Protein AF-A0AAU8D638-F1 (afdb_monomer)

InterPro domains:
  IPR029058 Alpha/Beta hydrolase fold [G3DSA:3.40.50.1820] (1-105)
  IPR029058 Alpha/Beta hydrolase fold [SSF53474] (2-96)

pLDDT: mean 73.73, std 26.64, range [21.14, 97.88]

Sequence (136 aa):
MPLDRLLTIISIYWFGNSLDASLRIYKENRLNPIALADFPPVEVPFSVAHFPKELPPPPRSWVERGLRVVRWTEMPRGGHFAALEQPELLAEDLRAPSSREAVANEVRADRAGRMWVCDATAIRDRTLVLGVMAMN

Mean predicted aligned error: 12.64 Å

Secondary structure (DSSP, 8-state):
--HHHHHHHHHHHHHTT-HHHHHHHHHHHHHS---GGGS--EEEEEEEEE-TBSS-PPPHHHHHHHEEEEEEEE-SS-BTTHHHH-HHHHHHHHHS---S----------TT-----------S------------

Structure (mmCIF, N/CA/C/O backbone):
data_AF-A0AAU8D638-F1
#
_entry.id   AF-A0AAU8D638-F1
#
loop_
_atom_site.group_PDB
_atom_site.id
_atom_site.type_symbol
_atom_site.label_atom_id
_atom_site.label_alt_id
_atom_site.label_comp_id
_atom_site.label_asym_id
_atom_site.label_entity_id
_atom_site.label_seq_id
_atom_site.pdbx_PDB_ins_code
_atom_site.Cartn_x
_atom_site.Cartn_y
_atom_site.Cartn_z
_atom_site.occupancy
_atom_site.B_iso_or_equiv
_atom_site.auth_seq_id
_atom_site.auth_comp_id
_atom_site.auth_asym_id
_atom_site.auth_atom_id
_atom_site.pdbx_PDB_model_num
ATOM 1 N N . MET A 1 1 ? -4.966 -3.706 -16.133 1.00 80.31 1 MET A N 1
ATOM 2 C CA . MET A 1 1 ? -4.093 -2.526 -16.318 1.00 80.31 1 MET A CA 1
ATOM 3 C C . MET A 1 1 ? -3.674 -2.453 -17.785 1.00 80.31 1 MET A C 1
ATOM 5 O O . MET A 1 1 ? -3.295 -3.498 -18.301 1.00 80.31 1 MET A O 1
ATOM 9 N N . PRO A 1 2 ? -3.764 -1.290 -18.460 1.00 92.56 2 PRO A N 1
ATOM 10 C CA . PRO A 1 2 ? -3.304 -1.131 -19.846 1.00 92.56 2 PRO A CA 1
ATOM 11 C C . PRO A 1 2 ? -1.785 -1.312 -19.984 1.00 92.56 2 PRO A C 1
ATOM 13 O O . PRO A 1 2 ? -1.044 -0.954 -19.065 1.00 92.56 2 PRO A O 1
ATOM 16 N N . LEU A 1 3 ? -1.327 -1.814 -21.135 1.00 96.31 3 LEU A N 1
ATOM 17 C CA . LEU A 1 3 ? 0.094 -2.069 -21.403 1.00 96.31 3 LEU A CA 1
ATOM 18 C C . LEU A 1 3 ? 0.949 -0.799 -21.286 1.00 96.31 3 LEU A C 1
ATOM 20 O O . LEU A 1 3 ? 1.988 -0.825 -20.635 1.00 96.31 3 LEU A O 1
ATOM 24 N N . ASP A 1 4 ? 0.478 0.327 -21.819 1.00 97.50 4 ASP A N 1
ATOM 25 C CA . ASP A 1 4 ? 1.219 1.596 -21.784 1.00 97.50 4 ASP A CA 1
ATOM 26 C C . ASP A 1 4 ? 1.532 2.053 -20.355 1.00 97.50 4 ASP A C 1
ATOM 28 O O . ASP A 1 4 ? 2.618 2.562 -20.072 1.00 97.50 4 ASP A O 1
ATOM 32 N N . ARG A 1 5 ? 0.611 1.813 -19.412 1.00 94.94 5 ARG A N 1
ATOM 33 C CA . ARG A 1 5 ? 0.821 2.137 -17.995 1.00 94.94 5 ARG A CA 1
ATOM 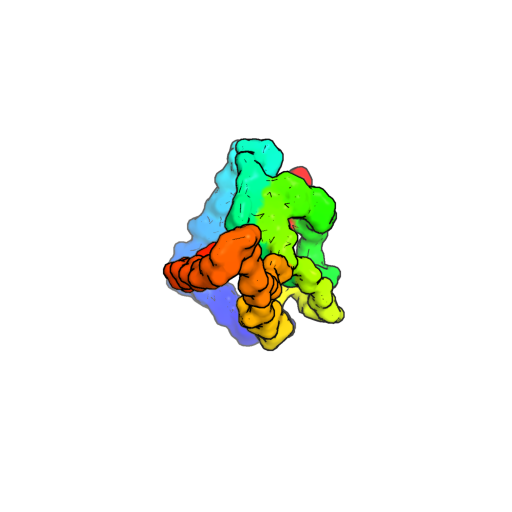34 C C . ARG A 1 5 ? 1.896 1.239 -17.375 1.00 94.94 5 ARG A C 1
ATOM 36 O O . ARG A 1 5 ? 2.727 1.731 -16.617 1.00 94.94 5 ARG A O 1
ATOM 43 N N . LEU A 1 6 ? 1.918 -0.048 -17.728 1.00 95.50 6 LEU A N 1
ATOM 44 C CA . LEU A 1 6 ? 2.971 -0.971 -17.297 1.00 95.50 6 LEU A CA 1
ATOM 45 C C . LEU A 1 6 ? 4.338 -0.545 -17.845 1.00 95.50 6 LEU A C 1
ATOM 47 O O . LEU A 1 6 ? 5.302 -0.449 -17.089 1.00 95.50 6 LEU A O 1
ATOM 51 N N . LEU A 1 7 ? 4.410 -0.241 -19.143 1.00 97.50 7 LEU A N 1
ATOM 52 C CA . LEU A 1 7 ? 5.642 0.208 -19.792 1.00 97.50 7 LEU A CA 1
ATOM 53 C C . LEU A 1 7 ? 6.135 1.537 -19.223 1.00 97.50 7 LEU A C 1
ATOM 55 O O . LEU A 1 7 ? 7.341 1.724 -19.089 1.00 97.50 7 LEU A O 1
ATOM 59 N N . THR A 1 8 ? 5.228 2.430 -18.825 1.00 96.88 8 THR A N 1
ATOM 60 C CA . THR A 1 8 ? 5.585 3.676 -18.136 1.00 96.88 8 THR A CA 1
ATOM 61 C C . THR A 1 8 ? 6.300 3.385 -16.817 1.00 96.88 8 THR A C 1
ATOM 63 O O . THR A 1 8 ? 7.375 3.927 -16.578 1.00 96.88 8 THR A O 1
ATOM 66 N N . ILE A 1 9 ? 5.755 2.489 -15.985 1.00 95.75 9 ILE A N 1
ATOM 67 C CA . ILE A 1 9 ? 6.386 2.103 -14.714 1.00 95.75 9 ILE A CA 1
ATOM 68 C C . ILE A 1 9 ? 7.763 1.482 -14.978 1.00 95.75 9 ILE A C 1
ATOM 70 O O . ILE A 1 9 ? 8.745 1.914 -14.384 1.00 95.75 9 ILE A O 1
ATOM 74 N N . ILE A 1 10 ? 7.863 0.540 -15.921 1.00 96.44 10 ILE A N 1
ATOM 75 C CA . ILE A 1 10 ? 9.143 -0.086 -16.297 1.00 96.44 10 ILE A CA 1
ATOM 76 C C . ILE A 1 10 ? 10.157 0.968 -16.766 1.00 96.44 10 ILE A C 1
ATOM 78 O O . ILE A 1 10 ? 11.316 0.934 -16.356 1.00 96.44 10 ILE A O 1
ATOM 82 N N . SER A 1 11 ? 9.719 1.934 -17.573 1.00 97.88 11 SER A N 1
ATOM 83 C CA . SER A 1 11 ? 10.573 3.006 -18.091 1.00 97.88 11 SER A CA 1
ATOM 84 C C . SER A 1 11 ? 11.110 3.905 -16.978 1.00 97.88 11 SER A C 1
ATOM 86 O O . SER A 1 11 ? 12.272 4.298 -17.036 1.00 97.88 11 SER A O 1
ATOM 88 N N . ILE A 1 12 ? 10.311 4.192 -15.942 1.00 97.00 12 ILE A N 1
ATOM 89 C CA . ILE A 1 12 ? 10.759 4.964 -14.770 1.00 97.00 12 ILE A CA 1
ATOM 90 C C . ILE A 1 12 ? 11.907 4.243 -14.053 1.00 97.00 12 ILE A C 1
ATOM 92 O O . ILE A 1 12 ? 12.919 4.870 -13.746 1.00 97.00 12 ILE A O 1
ATOM 96 N N . TYR A 1 13 ? 11.789 2.932 -13.826 1.00 96.94 13 TYR A N 1
ATOM 97 C CA . TYR A 1 13 ? 12.865 2.147 -13.209 1.00 96.94 13 TYR A CA 1
ATOM 98 C C . TYR A 1 13 ? 14.107 2.055 -14.100 1.00 96.94 13 TYR A C 1
ATOM 100 O O . TYR A 1 13 ? 15.229 2.160 -13.604 1.00 96.94 13 TYR A O 1
ATOM 108 N N . TRP A 1 14 ? 13.907 1.871 -15.408 1.00 96.69 14 TRP A N 1
ATOM 109 C CA . TRP A 1 14 ? 14.990 1.722 -16.375 1.00 96.69 14 TRP A CA 1
ATOM 110 C C . TRP A 1 14 ? 15.789 3.016 -16.553 1.00 96.69 14 TRP A C 1
ATOM 112 O O . TRP A 1 14 ? 16.987 3.044 -16.288 1.00 96.69 14 TRP A O 1
ATOM 122 N N . PHE A 1 15 ? 15.133 4.110 -16.951 1.00 97.88 15 PHE A N 1
ATOM 123 C CA . PHE A 1 15 ? 15.807 5.393 -17.170 1.00 97.88 15 PHE A CA 1
ATOM 124 C C . PHE A 1 15 ? 16.261 6.050 -15.866 1.00 97.88 15 PHE A C 1
ATOM 126 O O . PHE A 1 15 ? 17.239 6.792 -15.866 1.00 97.88 15 PHE A O 1
ATOM 133 N N . GLY A 1 16 ? 15.580 5.762 -14.754 1.00 96.62 16 GLY A N 1
ATOM 134 C CA . GLY A 1 16 ? 15.987 6.209 -13.425 1.00 96.62 16 GLY A CA 1
ATOM 135 C C . GLY A 1 16 ? 17.169 5.435 -12.838 1.00 96.62 16 GLY A C 1
ATOM 136 O O . GLY A 1 16 ? 17.658 5.835 -11.786 1.00 96.62 16 GLY A O 1
ATOM 137 N N . ASN A 1 17 ? 17.612 4.344 -13.482 1.00 96.19 17 ASN A N 1
ATOM 138 C CA . ASN A 1 17 ? 18.675 3.455 -13.004 1.00 96.19 17 ASN A CA 1
ATOM 139 C C . ASN A 1 17 ? 18.524 3.100 -11.511 1.00 96.19 17 ASN A C 1
ATOM 141 O O . ASN A 1 17 ? 19.462 3.228 -10.728 1.00 96.19 17 ASN A O 1
ATOM 145 N N . SER A 1 18 ? 17.302 2.740 -11.107 1.00 95.62 18 SER A N 1
ATOM 146 C CA . SER A 1 18 ? 16.920 2.571 -9.697 1.00 95.62 18 SER A CA 1
ATOM 147 C C . SER A 1 18 ? 16.491 1.147 -9.343 1.00 95.62 18 SER A C 1
ATOM 149 O O . SER A 1 18 ? 16.071 0.884 -8.213 1.00 95.62 18 SER A O 1
ATOM 151 N N . LEU A 1 19 ? 16.585 0.215 -10.297 1.00 93.38 19 LEU A N 1
ATOM 152 C CA . LEU A 1 19 ? 16.152 -1.168 -10.115 1.00 93.38 19 LEU A CA 1
ATOM 153 C C . LEU A 1 19 ? 16.927 -1.851 -8.978 1.00 93.38 19 LEU A C 1
ATOM 155 O O . LEU A 1 19 ? 16.322 -2.405 -8.064 1.00 93.38 19 LEU A O 1
ATOM 159 N N . ASP A 1 20 ? 18.252 -1.751 -8.986 1.00 92.94 20 ASP A N 1
ATOM 160 C CA . ASP A 1 20 ? 19.150 -2.303 -7.969 1.00 92.94 20 ASP A CA 1
ATOM 161 C C . ASP A 1 20 ? 18.910 -1.682 -6.584 1.00 92.94 20 ASP A C 1
ATOM 163 O O . ASP A 1 20 ? 18.747 -2.405 -5.595 1.00 92.94 20 ASP A O 1
ATOM 167 N N . ALA A 1 21 ? 18.804 -0.353 -6.516 1.00 94.44 21 ALA A N 1
ATOM 168 C CA . ALA A 1 21 ? 18.544 0.363 -5.273 1.00 94.44 21 ALA A CA 1
ATOM 169 C C . ALA A 1 21 ? 17.185 -0.026 -4.666 1.00 94.44 21 ALA A C 1
ATOM 171 O O . ALA A 1 21 ? 17.089 -0.248 -3.457 1.00 94.44 21 ALA A O 1
ATOM 172 N N . SER A 1 22 ? 16.148 -0.176 -5.497 1.00 93.56 22 SER A N 1
ATOM 173 C CA . SER A 1 22 ? 14.804 -0.557 -5.048 1.00 93.56 22 SER A CA 1
ATOM 174 C C . SER A 1 22 ? 14.737 -1.973 -4.470 1.00 93.56 22 SER A C 1
ATOM 176 O O . SER A 1 22 ? 13.968 -2.228 -3.545 1.00 93.56 22 SER A O 1
ATOM 178 N N . LEU A 1 23 ? 15.580 -2.891 -4.955 1.00 94.69 23 LEU A N 1
ATOM 179 C CA . LEU A 1 23 ? 15.629 -4.271 -4.471 1.00 94.69 23 LEU A CA 1
ATOM 180 C C . LEU A 1 23 ? 16.374 -4.413 -3.139 1.00 94.69 23 LEU A C 1
ATOM 182 O O . LEU A 1 23 ? 16.219 -5.424 -2.450 1.00 94.69 23 LEU A O 1
ATOM 186 N N . ARG A 1 24 ? 17.158 -3.406 -2.734 1.00 94.19 24 ARG A N 1
ATOM 187 C CA . ARG A 1 24 ? 17.946 -3.461 -1.498 1.00 94.19 24 ARG A CA 1
ATOM 188 C C . ARG A 1 24 ? 17.080 -3.686 -0.259 1.00 94.19 24 ARG A C 1
ATOM 190 O O . ARG A 1 24 ? 17.481 -4.462 0.602 1.00 94.19 24 ARG A O 1
ATOM 197 N N . ILE A 1 25 ? 15.887 -3.089 -0.194 1.00 91.75 25 ILE A N 1
ATOM 198 C CA . ILE A 1 25 ? 14.979 -3.251 0.954 1.00 91.75 25 ILE A CA 1
ATOM 199 C C . ILE A 1 25 ? 14.631 -4.722 1.221 1.00 91.75 25 ILE A C 1
ATOM 201 O O . ILE A 1 25 ? 14.582 -5.138 2.373 1.00 91.75 25 ILE A O 1
ATOM 205 N N . TYR A 1 26 ? 14.492 -5.545 0.177 1.00 89.88 26 TYR A N 1
ATOM 206 C CA . TYR A 1 26 ? 14.218 -6.975 0.328 1.00 89.88 26 TYR A CA 1
ATOM 207 C C . TYR A 1 26 ? 15.392 -7.717 0.967 1.00 89.88 26 TYR A C 1
ATOM 209 O O . TYR A 1 26 ? 15.189 -8.594 1.805 1.00 89.88 26 TYR A O 1
ATOM 217 N N . LYS A 1 27 ? 16.627 -7.362 0.591 1.00 91.81 27 LYS A N 1
ATOM 218 C CA . LYS A 1 27 ? 17.832 -7.928 1.204 1.00 91.81 27 LYS A CA 1
ATOM 219 C C . LYS A 1 27 ? 17.922 -7.535 2.676 1.00 91.81 27 LYS A C 1
ATOM 221 O O . LYS A 1 27 ? 18.141 -8.409 3.508 1.00 91.81 27 LYS A O 1
ATOM 226 N N . GLU A 1 28 ? 17.749 -6.252 2.989 1.00 91.62 28 GLU A N 1
ATOM 227 C CA . GLU A 1 28 ? 17.866 -5.762 4.368 1.00 91.62 28 GLU A CA 1
ATOM 228 C C . GLU A 1 28 ? 16.770 -6.353 5.265 1.00 91.62 28 GLU A C 1
ATOM 230 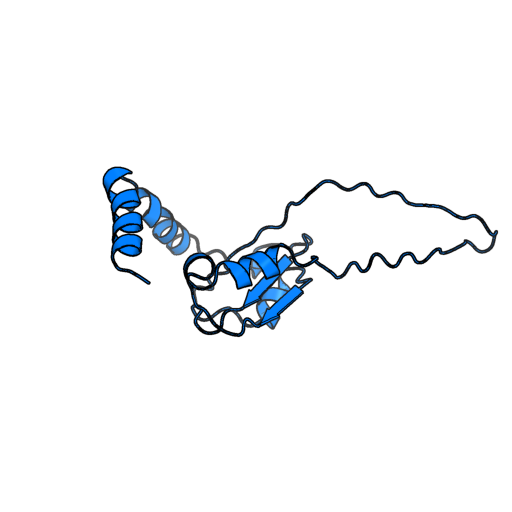O O . GLU A 1 28 ? 17.088 -6.855 6.340 1.00 91.62 28 GLU A O 1
ATOM 235 N N . ASN A 1 29 ? 15.518 -6.413 4.792 1.00 89.06 29 ASN A N 1
ATOM 236 C CA . ASN A 1 29 ? 14.411 -7.044 5.521 1.00 89.06 29 ASN A CA 1
ATOM 237 C C . ASN A 1 29 ? 14.638 -8.544 5.746 1.00 89.06 29 ASN A C 1
ATOM 239 O O . ASN A 1 29 ? 14.228 -9.082 6.768 1.00 89.06 29 ASN A O 1
ATOM 243 N N . ARG A 1 30 ? 15.297 -9.241 4.810 1.00 89.44 30 ARG A N 1
ATOM 244 C CA . ARG A 1 30 ? 15.622 -10.665 4.976 1.00 89.44 30 ARG A CA 1
ATOM 245 C C . ARG A 1 30 ? 16.735 -10.899 5.999 1.00 89.44 30 ARG A C 1
ATOM 247 O O . ARG A 1 30 ? 16.740 -11.938 6.650 1.00 89.44 30 ARG A O 1
ATOM 254 N N . LEU A 1 31 ? 17.692 -9.978 6.104 1.00 91.88 31 LEU A N 1
ATOM 255 C CA . LEU A 1 31 ? 18.787 -10.062 7.075 1.00 91.88 31 LEU A CA 1
ATOM 256 C C . LEU A 1 31 ? 18.357 -9.600 8.471 1.00 91.88 31 LEU A C 1
ATOM 258 O O . LEU A 1 31 ? 18.852 -10.131 9.460 1.00 91.88 31 LEU A O 1
ATOM 262 N N . ASN A 1 32 ? 17.435 -8.640 8.537 1.00 87.19 32 ASN A N 1
ATOM 263 C CA . ASN A 1 32 ? 16.918 -8.051 9.766 1.00 87.19 32 ASN A CA 1
ATOM 264 C C . ASN A 1 32 ? 15.380 -8.046 9.711 1.00 87.19 32 ASN A C 1
ATOM 266 O O . ASN A 1 32 ? 14.783 -7.008 9.412 1.00 87.19 32 ASN A O 1
ATOM 270 N N . PRO A 1 33 ? 14.725 -9.199 9.933 1.00 81.25 33 PRO A N 1
ATOM 271 C CA . PRO A 1 33 ? 13.272 -9.267 9.912 1.00 81.25 33 PRO A CA 1
ATOM 272 C C . PRO A 1 33 ? 12.697 -8.409 11.041 1.00 81.25 33 PRO A C 1
ATOM 274 O O . PRO A 1 33 ? 13.110 -8.513 12.192 1.00 81.25 33 PRO A O 1
ATOM 277 N N . ILE A 1 34 ? 11.745 -7.548 10.691 1.00 74.88 34 ILE A N 1
ATOM 278 C CA . ILE A 1 34 ? 11.067 -6.647 11.624 1.00 74.88 34 ILE A CA 1
ATOM 279 C C . ILE A 1 34 ? 9.767 -7.327 12.056 1.00 74.88 34 ILE A C 1
ATOM 281 O O . ILE A 1 34 ? 8.870 -7.501 11.228 1.00 74.88 34 ILE A O 1
ATOM 285 N N . ALA A 1 35 ? 9.635 -7.689 13.334 1.00 74.94 35 ALA A N 1
ATOM 286 C CA . ALA A 1 35 ? 8.363 -8.149 13.879 1.00 74.94 35 ALA A CA 1
ATOM 287 C C . ALA A 1 35 ? 7.646 -6.996 14.586 1.00 74.94 35 ALA A C 1
ATOM 289 O O . ALA A 1 35 ? 8.232 -6.279 15.390 1.00 74.94 35 ALA A O 1
ATOM 290 N N . LEU A 1 36 ? 6.341 -6.838 14.341 1.00 69.44 36 LEU A N 1
ATOM 291 C CA . LEU A 1 36 ? 5.538 -5.802 15.006 1.00 69.44 36 LEU A CA 1
ATOM 292 C C . LEU A 1 36 ? 5.558 -5.943 16.541 1.00 69.44 36 LEU A C 1
ATOM 294 O O . LEU A 1 36 ? 5.423 -4.953 17.247 1.00 69.44 36 LEU A O 1
ATOM 298 N N . ALA A 1 37 ? 5.757 -7.166 17.045 1.00 71.50 37 ALA A N 1
ATOM 299 C CA . ALA A 1 37 ? 5.874 -7.461 18.471 1.00 71.50 37 ALA A CA 1
ATOM 300 C C . ALA A 1 37 ? 7.146 -6.889 19.126 1.00 71.50 37 ALA A C 1
ATOM 302 O O . ALA A 1 37 ? 7.167 -6.733 20.344 1.00 71.50 37 ALA A O 1
ATOM 303 N N . ASP A 1 38 ? 8.175 -6.561 18.339 1.00 78.62 38 ASP A N 1
ATOM 304 C CA . ASP A 1 38 ? 9.434 -6.003 18.848 1.00 78.62 38 ASP A CA 1
ATOM 305 C C . ASP A 1 38 ? 9.321 -4.499 19.154 1.00 78.62 38 ASP A C 1
ATOM 307 O O . ASP A 1 38 ? 10.226 -3.908 19.746 1.00 78.62 38 ASP A O 1
ATOM 311 N N . PHE A 1 39 ? 8.208 -3.868 18.763 1.00 76.62 39 PHE A N 1
ATOM 312 C CA . PHE A 1 39 ? 7.961 -2.442 18.941 1.00 76.62 39 PHE A CA 1
ATOM 313 C C . PHE A 1 39 ? 6.851 -2.197 19.966 1.00 76.62 39 PHE A C 1
ATOM 315 O O . PHE A 1 39 ? 5.892 -2.969 20.048 1.00 76.62 39 PHE A O 1
ATOM 322 N N . PRO A 1 40 ? 6.938 -1.103 20.746 1.00 80.94 40 PRO A N 1
ATOM 323 C CA . PRO A 1 40 ? 5.826 -0.686 21.586 1.00 80.94 40 PRO A CA 1
ATOM 324 C C . PRO A 1 40 ? 4.598 -0.343 20.722 1.00 80.94 40 PRO A C 1
ATOM 326 O O . PRO A 1 40 ? 4.762 0.083 19.573 1.00 80.94 40 PRO A O 1
ATOM 329 N N . PRO A 1 41 ? 3.373 -0.479 21.266 1.00 80.62 41 PRO A N 1
ATOM 330 C CA . PRO A 1 41 ? 2.156 -0.110 20.553 1.00 80.62 41 PRO A CA 1
ATOM 331 C C . PRO A 1 41 ? 2.203 1.321 20.009 1.00 80.62 41 PRO A C 1
ATOM 333 O O . PRO A 1 41 ? 2.658 2.251 20.680 1.00 80.62 41 PRO A O 1
ATOM 336 N N . VAL A 1 42 ? 1.714 1.502 18.782 1.00 84.19 42 VAL A N 1
ATOM 337 C CA . VAL A 1 42 ? 1.667 2.811 18.123 1.00 84.19 42 VAL A CA 1
ATOM 338 C C . VAL A 1 42 ? 0.344 3.507 18.442 1.00 84.19 42 VAL A C 1
ATOM 340 O O . VAL A 1 42 ? -0.721 3.083 17.995 1.00 84.19 42 VAL A O 1
ATOM 343 N N . GLU A 1 43 ? 0.431 4.626 19.163 1.00 85.19 43 GLU A N 1
ATOM 344 C CA . GLU A 1 43 ? -0.720 5.451 19.576 1.00 85.19 43 GLU A CA 1
ATOM 345 C C . GLU A 1 43 ? -1.213 6.428 18.491 1.00 85.19 43 GLU A C 1
ATOM 347 O O . GLU A 1 43 ? -2.240 7.100 18.639 1.00 85.19 43 GLU A O 1
ATOM 352 N N . VAL A 1 44 ? -0.499 6.537 17.370 1.00 88.31 44 VAL A N 1
ATOM 353 C CA . VAL A 1 44 ? -0.935 7.348 16.224 1.00 88.31 44 VAL A CA 1
ATOM 354 C C . VAL A 1 44 ? -2.191 6.707 15.617 1.00 88.31 44 VAL A C 1
ATOM 356 O O . VAL A 1 44 ? -2.199 5.491 15.419 1.00 88.31 44 VAL A O 1
ATOM 359 N N . PRO A 1 45 ? -3.262 7.477 15.330 1.00 88.62 45 PRO A N 1
ATOM 360 C CA . PRO A 1 45 ? -4.476 6.898 14.770 1.00 88.62 45 PRO A CA 1
ATOM 361 C C . PRO A 1 45 ? -4.181 6.269 13.408 1.00 88.62 45 PRO A C 1
ATOM 363 O O . PRO A 1 45 ? -3.654 6.927 12.510 1.00 88.62 45 PRO A O 1
ATOM 366 N N . PHE A 1 46 ? -4.539 4.996 13.261 1.00 88.56 46 PHE A N 1
ATOM 367 C CA . PHE A 1 46 ? -4.250 4.200 12.076 1.00 88.56 46 PHE A CA 1
ATOM 368 C C . PHE A 1 46 ? -5.542 3.771 11.378 1.00 88.56 46 PHE A C 1
ATOM 370 O O . PHE A 1 46 ? -6.504 3.366 12.030 1.00 88.56 46 PHE A O 1
ATOM 377 N N . SER A 1 47 ? -5.585 3.869 10.051 1.00 91.81 47 SER A N 1
ATOM 378 C CA . SER A 1 47 ? -6.742 3.457 9.248 1.00 91.81 47 SER A CA 1
ATOM 379 C C . SER A 1 47 ? -6.317 2.448 8.192 1.00 91.81 47 SER A C 1
ATOM 381 O O . SER A 1 47 ? -5.240 2.580 7.615 1.00 91.81 47 SER A O 1
ATOM 383 N N . VAL A 1 48 ? -7.166 1.454 7.937 1.00 91.94 48 VAL A N 1
ATOM 384 C CA . VAL A 1 48 ? -6.903 0.378 6.974 1.00 91.94 48 VAL A CA 1
ATOM 385 C C . VAL A 1 48 ? -7.980 0.361 5.898 1.00 91.94 48 VAL A C 1
ATOM 387 O O . VAL A 1 48 ? -9.164 0.243 6.209 1.00 91.94 48 VAL A O 1
ATOM 390 N N . ALA A 1 49 ? -7.550 0.417 4.638 1.00 93.62 49 ALA A N 1
ATOM 391 C CA . ALA A 1 49 ? -8.361 0.090 3.472 1.00 93.62 49 ALA A CA 1
ATOM 392 C C . ALA A 1 49 ? -8.019 -1.338 3.023 1.00 93.62 49 ALA A C 1
ATOM 394 O O . ALA A 1 49 ? -6.946 -1.580 2.473 1.00 93.62 49 ALA A O 1
ATOM 395 N N . HIS A 1 50 ? -8.908 -2.289 3.291 1.00 93.38 50 HIS A N 1
ATOM 396 C CA . HIS A 1 50 ? -8.689 -3.704 3.017 1.00 93.38 50 HIS A CA 1
ATOM 397 C C . HIS A 1 50 ? -9.272 -4.084 1.649 1.00 93.38 50 HIS A C 1
ATOM 399 O O . HIS A 1 50 ? -10.488 -4.070 1.457 1.00 93.38 50 HIS A O 1
ATOM 405 N N . PHE A 1 51 ? -8.404 -4.400 0.683 1.00 93.62 51 PHE A N 1
ATOM 406 C CA . PHE A 1 51 ? -8.792 -4.779 -0.678 1.00 93.62 51 PHE A CA 1
ATOM 407 C C . PHE A 1 51 ? -8.856 -6.306 -0.845 1.00 93.62 51 PHE A C 1
ATOM 409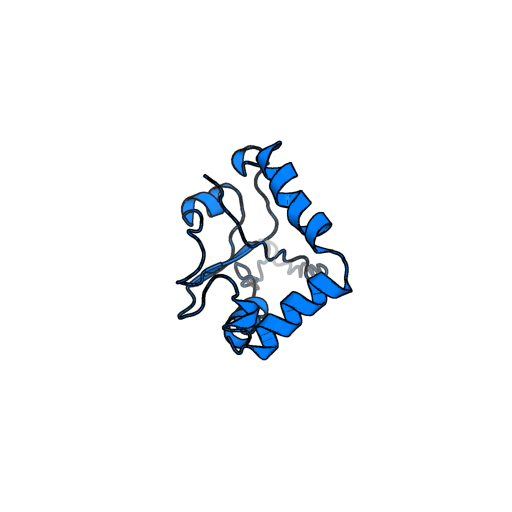 O O . PHE A 1 51 ? -7.951 -7.009 -0.402 1.00 93.62 51 PHE A O 1
ATOM 416 N N . PRO A 1 52 ? -9.873 -6.851 -1.538 1.00 91.94 52 PRO A N 1
ATOM 417 C CA . PRO A 1 52 ? -10.138 -8.292 -1.550 1.00 91.94 52 PRO A CA 1
ATOM 418 C C . PRO A 1 52 ? -9.094 -9.128 -2.306 1.00 91.94 52 PRO A C 1
ATOM 420 O O . PRO A 1 52 ? -9.024 -10.335 -2.096 1.00 91.94 52 PRO A O 1
ATOM 423 N N . LYS A 1 53 ? -8.309 -8.523 -3.210 1.00 92.19 53 LYS A N 1
ATOM 424 C CA . LYS A 1 53 ? -7.234 -9.196 -3.968 1.00 92.19 53 LYS A CA 1
ATOM 425 C C . LYS A 1 53 ? -5.836 -8.719 -3.557 1.00 92.19 53 LYS A C 1
ATOM 427 O O . LYS A 1 53 ? -4.915 -8.721 -4.374 1.00 92.19 53 LYS A O 1
ATOM 432 N N . GLU A 1 54 ? -5.705 -8.221 -2.333 1.00 88.00 54 GLU A N 1
ATOM 433 C CA . GLU A 1 54 ? -4.413 -7.926 -1.716 1.00 88.00 54 GLU A CA 1
ATOM 434 C C . GLU A 1 54 ? -3.652 -9.236 -1.436 1.00 88.00 54 GLU A C 1
ATOM 436 O O . GLU A 1 54 ? -4.251 -10.309 -1.309 1.00 88.00 54 GLU A O 1
ATOM 441 N N . LEU A 1 55 ? -2.322 -9.165 -1.365 1.00 82.94 55 LEU A N 1
ATOM 442 C CA . LEU A 1 55 ? -1.509 -10.239 -0.801 1.00 82.94 55 LEU A CA 1
ATOM 443 C C . LEU A 1 55 ? -2.000 -10.544 0.621 1.00 82.94 55 LEU A C 1
ATOM 445 O O . LEU A 1 55 ? -2.429 -9.614 1.295 1.00 82.94 55 LEU A O 1
ATOM 449 N N . PRO A 1 56 ? -1.941 -11.803 1.095 1.00 74.25 56 PRO A N 1
ATOM 450 C CA . PRO A 1 56 ? -2.574 -12.214 2.348 1.00 74.25 56 PRO A CA 1
ATOM 451 C C . PRO A 1 56 ? -2.215 -11.264 3.500 1.00 74.25 56 PRO A C 1
ATOM 453 O O . PRO A 1 56 ? -1.079 -11.301 3.984 1.00 74.25 56 PRO A O 1
ATOM 456 N N . PRO A 1 57 ? -3.141 -10.386 3.929 1.00 71.12 57 PRO A N 1
ATOM 457 C CA . PRO A 1 57 ? -2.823 -9.442 4.976 1.00 71.12 57 PRO A CA 1
ATOM 458 C C . PRO A 1 57 ? -2.808 -10.182 6.314 1.00 71.12 57 PRO A C 1
ATOM 460 O O . PRO A 1 57 ? -3.491 -11.204 6.476 1.00 71.12 57 PRO A O 1
ATOM 463 N N . PRO A 1 58 ? -2.056 -9.681 7.307 1.00 75.75 58 PRO A N 1
ATOM 464 C CA . PRO A 1 58 ? -2.184 -10.204 8.655 1.00 75.75 58 PRO A CA 1
ATOM 465 C C . PRO A 1 58 ? -3.644 -10.044 9.113 1.00 75.75 58 PRO A C 1
ATOM 467 O O . PRO A 1 58 ? -4.274 -9.025 8.805 1.00 75.75 58 PRO A O 1
ATOM 470 N N . PRO A 1 59 ? -4.204 -11.016 9.857 1.00 84.25 59 PRO A N 1
ATOM 471 C CA . PRO A 1 59 ? -5.559 -10.907 10.377 1.00 84.25 59 PRO A CA 1
ATOM 472 C C . PRO A 1 59 ? -5.759 -9.590 11.129 1.00 84.25 59 PRO A C 1
ATOM 474 O O . PRO A 1 59 ? -4.868 -9.148 11.856 1.00 84.25 59 PRO A O 1
ATOM 477 N N . ARG A 1 60 ? -6.949 -8.989 11.023 1.00 87.12 60 ARG A N 1
ATOM 478 C CA . ARG A 1 60 ? -7.289 -7.728 11.706 1.00 87.12 60 ARG A CA 1
ATOM 479 C C . ARG A 1 60 ? -6.921 -7.730 13.195 1.00 87.12 60 ARG A C 1
ATOM 481 O O . ARG A 1 60 ? -6.361 -6.758 13.692 1.00 87.12 60 ARG A O 1
ATOM 488 N N . SER A 1 61 ? -7.151 -8.851 13.880 1.00 86.44 61 SER A N 1
ATOM 489 C CA . SER A 1 61 ? -6.806 -9.022 15.295 1.00 86.44 61 SER A CA 1
ATOM 490 C C . SER A 1 61 ? -5.308 -8.891 15.582 1.00 86.44 61 SER A C 1
ATOM 492 O O . SER A 1 61 ? -4.928 -8.501 16.678 1.00 86.44 61 SER A O 1
ATOM 494 N N . TRP A 1 62 ? -4.432 -9.206 14.626 1.00 84.62 62 TRP A N 1
ATOM 495 C CA . TRP A 1 62 ? -2.990 -9.028 14.785 1.00 84.62 62 TRP A CA 1
ATOM 496 C C . TRP A 1 62 ? -2.593 -7.564 14.642 1.00 84.62 62 TRP A C 1
ATOM 498 O O . TRP A 1 62 ? -1.769 -7.090 15.419 1.00 84.62 62 TRP A O 1
ATOM 508 N N . VAL A 1 63 ? -3.214 -6.857 13.699 1.00 86.44 63 VAL A N 1
ATOM 509 C CA . VAL A 1 63 ? -2.995 -5.425 13.464 1.00 86.44 63 VAL A CA 1
ATOM 510 C C . VAL A 1 63 ? -3.432 -4.612 14.684 1.00 86.44 63 VAL A C 1
ATOM 512 O O . VAL A 1 63 ? -2.670 -3.790 15.186 1.00 86.44 63 VAL A O 1
ATOM 515 N N . GLU A 1 64 ? -4.615 -4.907 15.226 1.00 87.50 64 GLU A N 1
ATOM 516 C CA . GLU A 1 64 ? -5.185 -4.217 16.392 1.00 87.50 64 GLU A CA 1
ATOM 517 C C . GLU A 1 64 ? -4.405 -4.454 17.702 1.00 87.50 64 GLU A C 1
ATOM 519 O O . GLU A 1 64 ? -4.603 -3.716 18.662 1.00 87.50 64 GLU A O 1
ATOM 524 N N . ARG A 1 65 ? -3.489 -5.437 17.760 1.00 85.38 65 ARG A N 1
ATOM 525 C CA . ARG A 1 65 ? -2.599 -5.633 18.924 1.00 85.38 65 ARG A CA 1
ATOM 526 C C . ARG A 1 65 ? -1.447 -4.634 18.983 1.00 85.38 65 ARG A C 1
ATOM 528 O O . ARG A 1 65 ? -0.991 -4.321 20.076 1.00 85.38 65 ARG A O 1
ATOM 535 N N . GLY A 1 66 ? -0.943 -4.198 17.828 1.00 83.31 66 GLY A N 1
ATOM 536 C CA . GLY A 1 66 ? 0.232 -3.323 17.743 1.00 83.31 66 GLY A CA 1
ATOM 537 C C . GLY A 1 66 ? -0.087 -1.891 17.320 1.00 83.31 66 GLY A C 1
ATOM 538 O O . GLY A 1 66 ? 0.723 -0.996 17.550 1.00 83.31 66 GLY A O 1
ATOM 539 N N . LEU A 1 67 ? -1.250 -1.658 16.706 1.00 87.00 67 LEU A N 1
ATOM 540 C CA . LEU A 1 67 ? -1.628 -0.368 16.133 1.00 87.00 67 LEU A CA 1
ATOM 541 C C . LEU A 1 67 ? -2.989 0.089 16.659 1.00 87.00 67 LEU A C 1
ATOM 543 O O . LEU A 1 67 ? -3.938 -0.695 16.730 1.00 87.00 67 LEU A O 1
ATOM 547 N N . ARG A 1 68 ? -3.121 1.391 16.935 1.00 89.12 68 ARG A N 1
ATOM 548 C CA . ARG A 1 68 ? -4.410 2.011 17.259 1.00 89.12 68 ARG A CA 1
ATOM 549 C C . ARG A 1 68 ? -5.277 2.182 16.007 1.00 89.12 68 ARG A C 1
ATOM 551 O O . ARG A 1 68 ? -5.374 3.271 15.438 1.00 89.1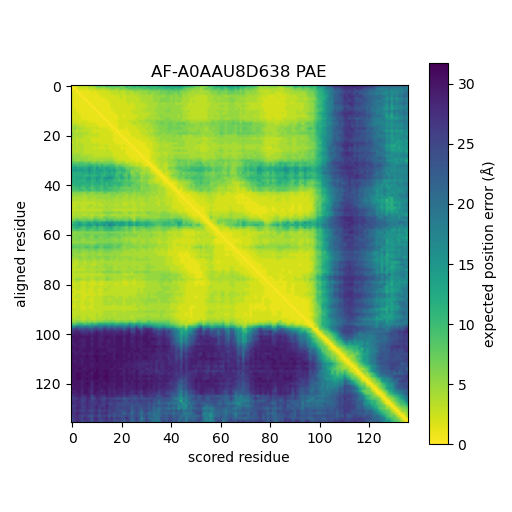2 68 ARG A O 1
ATOM 558 N N . VAL A 1 69 ? -5.928 1.100 15.582 1.00 90.00 69 VAL A N 1
ATOM 559 C CA . VAL A 1 69 ? -6.845 1.105 14.432 1.00 90.00 69 VAL A CA 1
ATOM 560 C C . VAL A 1 69 ? -8.121 1.883 14.776 1.00 90.00 69 VAL A C 1
ATOM 562 O O . VAL A 1 69 ? -8.916 1.459 15.613 1.00 90.00 69 VAL A O 1
ATOM 565 N N . VAL A 1 70 ? -8.335 3.026 14.121 1.00 91.44 70 VAL A N 1
ATOM 566 C CA . VAL A 1 70 ? -9.545 3.854 14.278 1.00 91.44 70 VAL A CA 1
ATOM 567 C C . VAL A 1 70 ? -10.582 3.595 13.193 1.00 91.44 70 VAL A C 1
ATOM 569 O O . VAL A 1 70 ? -11.769 3.803 13.423 1.00 91.44 70 VAL A O 1
ATOM 572 N N . ARG A 1 71 ? -10.154 3.105 12.025 1.00 91.19 71 ARG A N 1
ATOM 573 C CA . ARG A 1 71 ? -11.038 2.807 10.897 1.00 91.19 71 ARG A CA 1
ATOM 574 C C . ARG A 1 71 ? -10.540 1.586 10.132 1.00 91.19 71 ARG A C 1
ATOM 576 O O . ARG A 1 71 ? -9.350 1.461 9.855 1.00 91.19 71 ARG A O 1
ATOM 583 N N . TRP A 1 72 ? -11.466 0.702 9.783 1.00 92.69 72 TRP A N 1
ATOM 584 C CA . TRP A 1 72 ? -11.212 -0.465 8.944 1.00 92.69 72 TRP A CA 1
ATOM 585 C C . TRP A 1 72 ? -12.297 -0.530 7.876 1.00 92.69 72 TRP A C 1
ATOM 587 O O . TRP A 1 72 ? -13.460 -0.784 8.195 1.00 92.69 72 TRP A O 1
ATOM 597 N N . THR A 1 73 ? -11.923 -0.273 6.629 1.00 93.38 73 THR A N 1
ATOM 598 C CA . THR A 1 73 ? -12.840 -0.267 5.491 1.00 93.38 73 THR A CA 1
ATOM 599 C C . THR A 1 73 ? -12.609 -1.509 4.646 1.00 93.38 73 THR A C 1
ATOM 601 O O . THR A 1 73 ? -11.533 -1.688 4.083 1.00 93.38 73 THR A O 1
ATOM 604 N N . GLU A 1 74 ? -13.634 -2.345 4.525 1.00 93.38 74 GLU A N 1
ATOM 605 C CA . GLU A 1 74 ? -13.656 -3.454 3.570 1.00 93.38 74 GLU A CA 1
ATOM 606 C C . GLU A 1 74 ? -14.021 -2.915 2.182 1.00 93.38 74 GLU A C 1
ATOM 608 O O . GLU A 1 74 ? -15.127 -2.412 1.971 1.00 93.38 74 GLU A O 1
ATOM 613 N N . MET A 1 75 ? -13.092 -2.992 1.232 1.00 94.50 75 MET A N 1
ATOM 614 C CA . MET A 1 75 ? -13.297 -2.473 -0.118 1.00 94.50 75 MET A CA 1
ATOM 615 C C . MET A 1 75 ? -14.049 -3.486 -0.987 1.00 94.50 75 MET A C 1
ATOM 617 O O . MET A 1 75 ? -13.744 -4.678 -0.966 1.00 94.50 75 MET A O 1
ATOM 621 N N . PRO A 1 76 ? -14.988 -3.040 -1.838 1.00 96.25 76 PRO A N 1
ATOM 622 C CA . PRO A 1 76 ? -15.799 -3.954 -2.644 1.00 96.25 76 PRO A CA 1
ATOM 623 C C . PRO A 1 76 ? -15.018 -4.637 -3.780 1.00 96.25 76 PRO A C 1
ATOM 625 O O . PRO A 1 76 ? -15.471 -5.640 -4.327 1.00 96.25 76 PRO A O 1
ATOM 628 N N . ARG A 1 77 ? -13.878 -4.072 -4.203 1.00 94.50 77 ARG A N 1
ATOM 629 C CA . ARG A 1 77 ? -13.054 -4.549 -5.328 1.00 94.50 77 ARG A CA 1
ATOM 630 C C . ARG A 1 77 ? -11.668 -3.906 -5.306 1.00 94.50 77 ARG A C 1
ATOM 632 O O . ARG A 1 77 ? -11.497 -2.863 -4.689 1.00 94.50 77 ARG A O 1
ATOM 639 N N . GLY A 1 78 ? -10.734 -4.482 -6.062 1.00 93.75 78 GLY A N 1
ATOM 640 C CA . GLY A 1 78 ? -9.335 -4.048 -6.179 1.00 93.75 78 GLY A CA 1
ATOM 641 C C . GLY A 1 78 ? -8.371 -5.053 -5.549 1.00 93.75 78 GLY A C 1
ATOM 642 O O . GLY A 1 78 ? -8.810 -6.015 -4.911 1.00 93.75 78 GLY A O 1
ATOM 643 N N . GLY A 1 79 ? -7.075 -4.852 -5.765 1.00 92.31 79 GLY A N 1
ATOM 644 C CA . GLY A 1 79 ? -6.012 -5.693 -5.217 1.00 92.31 79 GLY A CA 1
ATOM 645 C C . GLY A 1 79 ? -4.794 -4.903 -4.757 1.00 92.31 79 GLY A C 1
ATOM 646 O O . GLY A 1 79 ? -4.924 -3.752 -4.345 1.00 92.31 79 GLY A O 1
ATOM 647 N N . HIS A 1 80 ? -3.621 -5.533 -4.863 1.00 91.94 80 HIS A N 1
ATOM 648 C CA . HIS A 1 80 ? -2.345 -5.014 -4.358 1.00 91.94 80 HIS A CA 1
ATOM 649 C C . HIS A 1 80 ? -2.020 -3.582 -4.812 1.00 91.94 80 HIS A C 1
ATOM 651 O O . HIS A 1 80 ? -1.508 -2.760 -4.055 1.00 91.94 80 HIS A O 1
ATOM 657 N N . PHE A 1 81 ? -2.361 -3.239 -6.055 1.00 93.44 81 PHE A N 1
ATOM 658 C CA . PHE A 1 81 ? -2.122 -1.905 -6.600 1.00 93.44 81 PHE A CA 1
ATOM 659 C C . PHE A 1 81 ? -3.357 -1.011 -6.458 1.00 93.44 81 PHE A C 1
ATOM 661 O O . PHE A 1 81 ? -3.825 -0.435 -7.441 1.00 93.44 81 PHE A O 1
ATOM 668 N N . ALA A 1 82 ? -3.881 -0.875 -5.236 1.00 92.75 82 ALA A N 1
ATOM 669 C CA . ALA A 1 82 ? -5.111 -0.140 -4.924 1.00 92.75 82 ALA A CA 1
ATOM 670 C C . ALA A 1 82 ? -5.200 1.238 -5.605 1.00 92.75 82 ALA A C 1
ATOM 672 O O . ALA A 1 82 ? -6.194 1.544 -6.262 1.00 92.75 82 ALA A O 1
ATOM 673 N N . ALA A 1 83 ? -4.129 2.037 -5.535 1.00 93.44 83 ALA A N 1
ATOM 674 C CA . ALA A 1 83 ? -4.073 3.367 -6.147 1.00 93.44 83 ALA A CA 1
ATOM 675 C C . ALA A 1 83 ? -4.119 3.347 -7.687 1.00 93.44 83 ALA A C 1
ATOM 677 O O . ALA A 1 83 ? -4.570 4.307 -8.304 1.00 93.44 83 ALA A O 1
ATOM 678 N N . LEU A 1 84 ? -3.646 2.271 -8.326 1.00 93.06 84 LEU A N 1
ATOM 679 C CA . LEU A 1 84 ? -3.671 2.128 -9.785 1.00 93.06 84 LEU A CA 1
ATOM 680 C C . LEU A 1 84 ? -4.965 1.485 -10.289 1.00 93.06 84 LEU A C 1
ATOM 682 O O . LEU A 1 84 ? -5.377 1.772 -11.414 1.00 93.06 84 LEU A O 1
ATOM 686 N N . GLU A 1 85 ? -5.564 0.597 -9.495 1.00 92.75 85 GLU A N 1
ATOM 687 C CA . GLU A 1 85 ? -6.751 -0.177 -9.861 1.00 92.75 85 GLU A CA 1
ATOM 688 C C . GLU A 1 85 ? -8.063 0.514 -9.489 1.00 92.75 85 GLU A C 1
ATOM 690 O O . GLU A 1 85 ? -9.017 0.435 -10.259 1.00 92.75 85 GLU A O 1
ATOM 695 N N . GLN A 1 86 ? -8.129 1.143 -8.314 1.00 96.38 86 GLN A N 1
ATOM 696 C CA . GLN A 1 86 ? -9.327 1.778 -7.757 1.00 96.38 86 GLN A CA 1
ATOM 697 C C . GLN A 1 86 ? -8.983 3.141 -7.120 1.00 96.38 86 GLN A C 1
ATOM 699 O O . GLN A 1 86 ? -9.157 3.317 -5.909 1.00 96.38 86 GLN A O 1
ATOM 704 N N . PRO A 1 87 ? -8.473 4.110 -7.906 1.00 95.25 87 PRO A N 1
ATOM 705 C CA . PRO A 1 87 ? -8.013 5.392 -7.377 1.00 95.25 87 PRO A CA 1
ATOM 706 C C . PRO A 1 87 ? -9.117 6.164 -6.649 1.00 95.25 87 PRO A C 1
ATOM 708 O O . PRO A 1 87 ? -8.841 6.773 -5.620 1.00 95.25 87 PRO A O 1
ATOM 711 N N . GLU A 1 88 ? -10.360 6.114 -7.132 1.00 96.81 88 GLU A N 1
ATOM 712 C CA . GLU A 1 88 ? -11.488 6.808 -6.507 1.00 96.81 88 GLU A CA 1
ATOM 713 C C . GLU A 1 88 ? -11.843 6.191 -5.153 1.00 96.81 88 GLU A C 1
ATOM 715 O O . GLU A 1 88 ? -11.936 6.923 -4.173 1.00 96.81 88 GLU A O 1
ATOM 720 N N . LEU A 1 89 ? -11.945 4.856 -5.070 1.00 95.19 89 LEU A N 1
ATOM 721 C CA . LEU A 1 89 ? -12.246 4.164 -3.809 1.00 95.19 89 LEU A CA 1
ATOM 722 C C . LEU A 1 89 ? -11.168 4.432 -2.756 1.00 95.19 89 LEU A C 1
ATOM 724 O O . LEU A 1 89 ? -11.482 4.717 -1.603 1.00 95.19 89 LEU A O 1
ATOM 728 N N . LEU A 1 90 ? -9.892 4.377 -3.152 1.00 95.00 90 LEU A N 1
ATOM 729 C CA . LEU A 1 90 ? -8.794 4.691 -2.244 1.00 95.00 90 LEU A CA 1
ATOM 730 C C . LEU A 1 90 ? -8.823 6.169 -1.827 1.00 95.00 90 LEU A C 1
ATOM 732 O O . LEU A 1 90 ? -8.647 6.475 -0.654 1.00 95.00 90 LEU A O 1
ATOM 736 N N . ALA A 1 91 ? -9.053 7.095 -2.760 1.00 96.19 91 ALA A N 1
ATOM 737 C CA . ALA A 1 91 ? -9.087 8.524 -2.457 1.00 96.19 91 ALA A CA 1
ATOM 738 C C . ALA A 1 91 ? -10.267 8.910 -1.554 1.00 96.19 91 ALA A C 1
ATOM 740 O O . ALA A 1 91 ? -10.116 9.773 -0.691 1.00 96.19 91 ALA A O 1
ATOM 741 N N . GLU A 1 92 ? -11.435 8.299 -1.746 1.00 95.56 92 GLU A N 1
ATOM 742 C CA . GLU A 1 92 ? -12.592 8.462 -0.863 1.00 95.56 92 GLU A CA 1
ATOM 743 C C . GLU A 1 92 ? -12.267 7.994 0.554 1.00 95.56 92 GLU A C 1
ATOM 745 O O . GLU A 1 92 ? -12.515 8.730 1.507 1.00 95.56 92 GLU A O 1
ATOM 750 N N . ASP A 1 93 ? -11.627 6.833 0.692 1.00 93.44 93 ASP A N 1
ATOM 751 C CA . ASP A 1 93 ? -11.205 6.310 1.988 1.00 93.44 93 ASP A CA 1
ATOM 752 C C . ASP A 1 93 ? -10.180 7.217 2.679 1.00 93.44 93 ASP A C 1
ATOM 754 O O . ASP A 1 93 ? -10.313 7.518 3.862 1.00 93.44 93 ASP A O 1
ATOM 758 N N . LEU A 1 94 ? -9.192 7.723 1.939 1.00 92.12 94 LEU A N 1
ATOM 759 C CA . LEU A 1 94 ? -8.185 8.645 2.473 1.00 92.12 94 LEU A CA 1
ATOM 760 C C . LEU A 1 94 ? -8.785 9.970 2.958 1.00 92.12 94 LEU A C 1
ATOM 762 O O . LEU A 1 94 ? -8.282 10.548 3.917 1.00 92.12 94 LEU A O 1
ATOM 766 N N . ARG A 1 95 ? -9.843 10.459 2.300 1.00 93.56 95 ARG A N 1
ATOM 767 C CA . ARG A 1 95 ? -10.568 11.668 2.723 1.00 93.56 95 ARG A CA 1
ATOM 768 C C . ARG A 1 95 ? -11.585 11.394 3.825 1.00 93.56 95 ARG A C 1
ATOM 770 O O . ARG A 1 95 ? -12.051 12.344 4.454 1.00 93.56 95 ARG A O 1
ATOM 777 N N . ALA A 1 96 ? -11.965 10.135 4.034 1.00 88.88 96 ALA A N 1
ATOM 778 C CA . ALA A 1 96 ? -12.901 9.779 5.080 1.00 88.88 96 ALA A CA 1
ATOM 779 C C . ALA A 1 96 ? -12.292 10.133 6.446 1.00 88.88 96 ALA A C 1
ATOM 781 O O . ALA A 1 96 ? -11.113 9.854 6.689 1.00 88.88 96 ALA A O 1
ATOM 782 N N . PRO A 1 97 ? -13.079 10.728 7.354 1.00 77.88 97 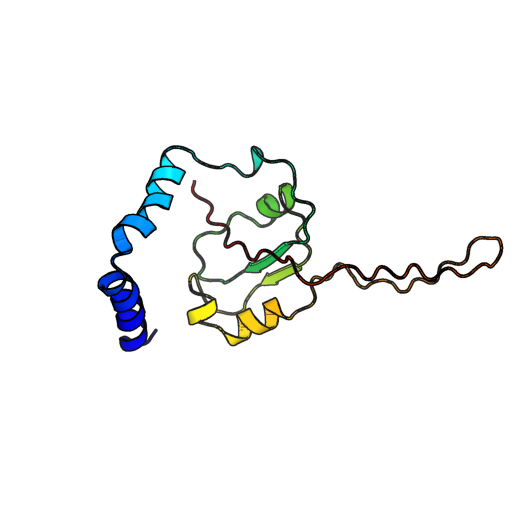PRO A N 1
ATOM 783 C CA . PRO A 1 97 ? -12.583 11.107 8.665 1.00 77.88 97 PRO A CA 1
ATOM 784 C C . PRO A 1 97 ? -12.012 9.887 9.397 1.00 77.88 97 PRO A C 1
ATOM 786 O O . PRO A 1 97 ? -12.556 8.780 9.345 1.00 77.88 97 PRO A O 1
ATOM 789 N N . SER A 1 98 ? -10.910 10.097 10.108 1.00 65.25 98 SER A N 1
ATOM 790 C CA . SER A 1 98 ? -10.230 9.111 10.951 1.00 65.25 98 SER A CA 1
ATOM 791 C C . SER A 1 98 ? -10.994 8.895 12.264 1.00 65.25 98 SER A C 1
ATOM 793 O O . SER A 1 98 ? -10.462 9.038 13.362 1.00 65.25 98 SER A O 1
ATOM 795 N N . SER A 1 99 ? -12.294 8.617 12.197 1.00 54.19 99 SER A N 1
ATOM 796 C CA . SER A 1 99 ? -13.117 8.711 13.394 1.00 54.19 99 SER A CA 1
ATOM 797 C C . SER A 1 99 ? -12.957 7.500 14.315 1.00 54.19 99 SER A C 1
ATOM 799 O O . SER A 1 99 ? -13.535 6.441 14.081 1.00 54.19 99 SER A O 1
ATOM 801 N N . ARG A 1 100 ? -12.339 7.747 15.472 1.00 41.59 100 ARG A N 1
ATOM 802 C CA . ARG A 1 100 ? -13.108 7.715 16.731 1.00 41.59 100 ARG A CA 1
ATOM 803 C C . ARG A 1 100 ? -13.230 9.098 17.387 1.00 41.59 100 ARG A C 1
ATOM 805 O O . ARG A 1 100 ? -13.446 9.201 18.584 1.00 41.59 100 ARG A O 1
ATOM 812 N N . GLU A 1 101 ? -13.154 10.136 16.561 1.00 40.91 101 GLU A N 1
ATOM 813 C CA . GLU A 1 101 ? -13.699 11.467 16.805 1.00 40.91 101 GLU A CA 1
ATOM 814 C C . GLU A 1 101 ? -14.675 11.759 15.631 1.00 40.91 101 GLU A C 1
ATOM 816 O O . GLU A 1 101 ? -14.233 11.777 14.494 1.00 40.91 101 GLU A O 1
ATOM 821 N N . ALA A 1 102 ? -15.996 11.953 15.694 1.00 38.00 102 ALA A N 1
ATOM 822 C CA . ALA A 1 102 ? -16.884 12.233 16.807 1.00 38.00 102 ALA A CA 1
ATOM 823 C C . ALA A 1 102 ? -16.114 12.836 17.966 1.00 38.00 102 ALA A C 1
ATOM 825 O O . ALA A 1 102 ? -16.022 12.241 19.037 1.00 38.00 102 ALA A O 1
ATOM 826 N N . VAL A 1 103 ? -15.509 14.004 17.729 1.00 40.12 103 VAL A N 1
ATOM 827 C CA . VAL A 1 103 ? -15.405 14.976 18.808 1.00 40.12 103 VAL A CA 1
ATOM 828 C C . VAL A 1 103 ? -16.840 15.084 19.300 1.00 40.12 103 VAL A C 1
ATOM 830 O O . VAL A 1 103 ? -17.688 15.713 18.666 1.00 40.12 103 VAL A O 1
ATOM 833 N N . ALA A 1 104 ? -17.169 14.323 20.341 1.00 33.41 104 ALA A N 1
ATOM 834 C CA . ALA A 1 104 ? -18.340 14.602 21.115 1.00 33.41 104 ALA A CA 1
ATOM 835 C C . ALA A 1 104 ? -18.075 16.025 21.588 1.00 33.41 104 ALA A C 1
ATOM 837 O O . ALA A 1 104 ? -17.239 16.251 22.461 1.00 33.41 104 ALA A O 1
ATOM 838 N N . ASN A 1 105 ? -18.749 16.987 20.964 1.00 31.25 105 ASN A N 1
ATOM 839 C CA . ASN A 1 105 ? -19.040 18.265 21.585 1.00 31.25 105 ASN A CA 1
ATOM 840 C C . ASN A 1 105 ? -19.933 17.966 22.797 1.00 31.25 105 ASN A C 1
ATOM 842 O O . ASN A 1 105 ? -21.108 18.315 22.832 1.00 31.25 105 ASN A O 1
ATOM 846 N N . GLU A 1 106 ? -19.408 17.234 23.776 1.00 29.77 106 GLU A N 1
ATOM 847 C CA . GLU A 1 106 ? -20.014 17.112 25.079 1.00 29.77 106 GLU A CA 1
ATOM 848 C C . GLU A 1 106 ? -19.526 18.331 25.847 1.00 29.77 106 GLU A C 1
ATOM 850 O O . GLU A 1 106 ? -18.440 18.358 26.427 1.00 29.77 106 GLU A O 1
ATOM 855 N N . VAL A 1 107 ? -20.342 19.383 25.803 1.00 33.84 107 VAL A N 1
ATOM 856 C CA . VAL A 1 107 ? -20.256 20.468 26.773 1.00 33.84 107 VAL A CA 1
ATOM 857 C C . VAL A 1 107 ? -20.499 19.835 28.141 1.00 33.84 107 VAL A C 1
ATOM 859 O O . VAL A 1 107 ? -21.638 19.589 28.531 1.00 33.84 107 VAL A O 1
ATOM 862 N N . ARG A 1 108 ? -19.428 19.529 28.875 1.00 35.72 108 ARG A N 1
ATOM 863 C CA . ARG A 1 108 ? -19.528 19.164 30.288 1.00 35.72 108 ARG A CA 1
ATOM 864 C C . ARG A 1 108 ? -19.265 20.399 31.131 1.00 35.72 108 ARG A C 1
ATOM 866 O O . ARG A 1 108 ? -18.145 20.894 31.196 1.00 35.72 108 ARG A O 1
ATOM 873 N N . ALA A 1 109 ? -20.319 20.880 31.780 1.00 32.53 109 ALA A N 1
ATOM 874 C CA . ALA A 1 109 ? -20.197 21.828 32.876 1.00 32.53 109 ALA A CA 1
ATOM 875 C C . ALA A 1 109 ? -19.683 21.097 34.126 1.00 32.53 109 ALA A C 1
ATOM 877 O O . ALA A 1 109 ? -20.114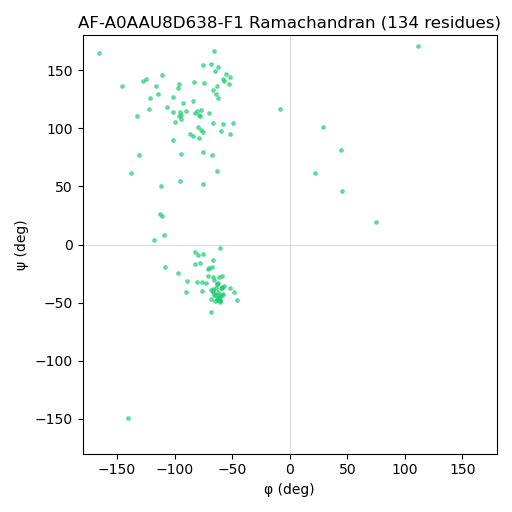 19.978 34.424 1.00 32.53 109 ALA A O 1
ATOM 878 N N . ASP A 1 110 ? -18.773 21.726 34.872 1.00 37.31 110 ASP A N 1
ATOM 879 C CA . ASP A 1 110 ? -18.451 21.265 36.223 1.00 37.31 110 ASP A CA 1
ATOM 880 C C . ASP A 1 110 ? -19.670 21.447 37.157 1.00 37.31 110 ASP A C 1
ATOM 882 O O . ASP A 1 110 ? -20.632 22.150 36.836 1.00 37.31 110 ASP A O 1
ATOM 886 N N . ARG A 1 111 ? -19.649 20.834 38.351 1.00 44.56 111 ARG A N 1
ATOM 887 C CA . ARG A 1 111 ? -20.720 21.000 39.363 1.00 44.56 111 ARG A CA 1
ATOM 888 C C . ARG A 1 111 ? -20.903 22.454 39.846 1.00 44.56 111 ARG A C 1
ATOM 890 O O . ARG A 1 111 ? -21.795 22.703 40.648 1.00 44.56 111 ARG A O 1
ATOM 897 N N . ALA A 1 112 ? -20.074 23.392 39.384 1.00 42.53 112 ALA A N 1
ATOM 898 C CA . ALA A 1 112 ? -20.139 24.817 39.682 1.00 42.53 112 ALA A CA 1
ATOM 899 C C . ALA A 1 112 ? -20.591 25.667 38.471 1.00 42.53 112 ALA A C 1
ATOM 901 O O . ALA A 1 112 ? -20.564 26.894 38.554 1.00 42.53 112 ALA A O 1
ATOM 902 N N . GLY A 1 113 ? -21.027 25.044 37.367 1.00 34.44 113 GLY A N 1
ATOM 903 C CA . GLY A 1 113 ? -21.648 25.725 36.229 1.00 34.44 113 GLY A CA 1
ATOM 904 C C . GLY A 1 113 ? -20.692 26.503 35.319 1.00 34.44 113 GLY A C 1
ATOM 905 O O . GLY A 1 113 ? -21.150 27.369 34.577 1.00 34.44 113 GLY A O 1
ATOM 906 N N . ARG A 1 114 ? -19.379 26.232 35.341 1.00 32.72 114 ARG A N 1
ATOM 907 C CA . ARG A 1 114 ? -18.425 26.915 34.444 1.00 32.72 114 ARG A CA 1
ATOM 908 C C . ARG A 1 114 ? -18.199 26.124 33.157 1.00 32.72 114 ARG A C 1
ATOM 910 O O . ARG A 1 114 ? -17.769 24.973 33.192 1.00 32.72 114 ARG A O 1
ATOM 917 N N . MET A 1 115 ? -18.478 26.770 32.026 1.00 27.59 115 MET A N 1
ATOM 918 C CA . MET A 1 115 ? -18.236 26.259 30.676 1.00 27.59 115 MET A CA 1
ATOM 919 C C . MET A 1 115 ? -16.786 26.541 30.267 1.00 27.59 115 MET A C 1
ATOM 921 O O . MET A 1 115 ? -16.368 27.696 30.250 1.00 27.59 115 MET A O 1
ATOM 925 N N . TRP A 1 116 ? -16.036 25.498 29.912 1.00 23.72 116 TRP A N 1
ATOM 926 C CA . TRP A 1 116 ? -14.712 25.620 29.301 1.00 23.72 116 TRP A CA 1
ATOM 927 C C . TRP A 1 116 ? -14.773 25.081 27.874 1.00 23.72 116 TRP A C 1
ATOM 929 O O . TRP A 1 116 ? -15.251 23.971 27.652 1.00 23.72 116 TRP A O 1
ATOM 939 N N . VAL A 1 117 ? -14.279 25.862 26.914 1.00 26.39 117 VAL A N 1
ATOM 940 C CA . VAL A 1 117 ? -13.967 25.380 25.566 1.00 26.39 117 VAL A CA 1
ATOM 941 C C . VAL A 1 117 ? -12.486 25.022 25.575 1.00 26.39 117 VAL A C 1
ATOM 943 O O . VAL A 1 117 ? -11.637 25.908 25.656 1.00 26.39 117 VAL A O 1
ATOM 946 N N . CYS A 1 118 ? -12.165 23.731 25.540 1.00 22.58 118 CYS A N 1
ATOM 947 C CA . CYS A 1 118 ? -10.809 23.290 25.232 1.00 22.58 118 CYS A CA 1
ATOM 948 C C . CYS A 1 118 ? -10.640 23.373 23.712 1.00 22.58 118 CYS A C 1
ATOM 950 O O . CYS A 1 118 ? -10.995 22.437 23.002 1.00 22.58 118 CYS A O 1
ATOM 952 N N . ASP A 1 119 ? -10.152 24.509 23.214 1.00 21.14 119 ASP A N 1
ATOM 953 C CA . ASP A 1 119 ? -9.764 24.642 21.811 1.00 21.14 119 ASP A CA 1
ATOM 954 C C . ASP A 1 119 ? -8.429 23.912 21.612 1.00 21.14 119 ASP A C 1
ATOM 956 O O . ASP A 1 119 ? -7.356 24.404 21.968 1.00 21.14 119 ASP A O 1
ATOM 960 N N . ALA A 1 120 ? -8.504 22.670 21.137 1.00 29.22 120 ALA A N 1
ATOM 961 C CA . ALA A 1 120 ? -7.344 21.902 20.717 1.00 29.22 120 ALA A CA 1
ATOM 962 C C . ALA A 1 120 ? -7.162 22.086 19.209 1.00 29.22 120 ALA A C 1
ATOM 964 O O . ALA A 1 120 ? -7.487 21.214 18.405 1.00 29.22 120 ALA A O 1
ATOM 965 N N . THR A 1 121 ? -6.610 23.232 18.816 1.00 28.14 121 THR A N 1
ATOM 966 C CA . THR A 1 121 ? -6.089 23.465 17.466 1.00 28.14 121 THR A CA 1
ATOM 967 C C . THR A 1 121 ? -4.849 22.584 17.251 1.00 28.14 121 THR A C 1
ATOM 969 O O . THR A 1 121 ? -3.711 23.039 17.346 1.00 28.14 121 THR A O 1
ATOM 972 N N . ALA A 1 122 ? -5.047 21.288 17.002 1.00 28.98 122 ALA A N 1
ATOM 973 C CA . ALA A 1 122 ? -3.978 20.313 16.799 1.00 28.98 122 ALA A CA 1
ATOM 974 C C . ALA A 1 122 ? -3.784 20.007 15.302 1.00 28.98 122 ALA A C 1
ATOM 976 O O . ALA A 1 122 ? -4.414 19.133 14.721 1.00 28.98 122 ALA A O 1
ATOM 977 N N . ILE A 1 123 ? -2.912 20.809 14.689 1.00 29.27 123 ILE A N 1
ATOM 978 C CA . ILE A 1 123 ? -1.906 20.462 13.667 1.00 29.27 123 ILE A CA 1
ATOM 979 C C . ILE A 1 123 ? -2.233 19.253 12.755 1.00 29.27 123 ILE A C 1
ATOM 981 O O . ILE A 1 123 ? -1.984 18.098 13.088 1.00 29.27 123 ILE A O 1
ATOM 985 N N . ARG A 1 124 ? -2.688 19.609 11.546 1.00 33.50 124 ARG A N 1
ATOM 986 C CA . ARG A 1 124 ? -2.678 18.891 10.254 1.00 33.50 124 ARG A CA 1
ATOM 987 C C . ARG A 1 124 ? -1.866 17.580 10.180 1.00 33.50 124 ARG A C 1
ATOM 989 O O . ARG A 1 124 ? -0.637 17.596 10.198 1.00 33.50 124 ARG A O 1
ATOM 996 N N . ASP A 1 125 ? -2.606 16.496 9.943 1.00 39.09 125 ASP A N 1
ATOM 997 C CA . ASP A 1 125 ? -2.302 15.362 9.054 1.00 39.09 125 ASP A CA 1
ATOM 998 C C . ASP A 1 125 ? -0.888 14.758 9.089 1.00 39.09 125 ASP A C 1
ATOM 1000 O O . ASP A 1 125 ? -0.074 14.941 8.185 1.00 39.09 125 ASP A O 1
ATOM 1004 N N . ARG A 1 126 ? -0.645 13.895 10.083 1.00 34.72 126 ARG A N 1
ATOM 1005 C CA . ARG A 1 126 ? 0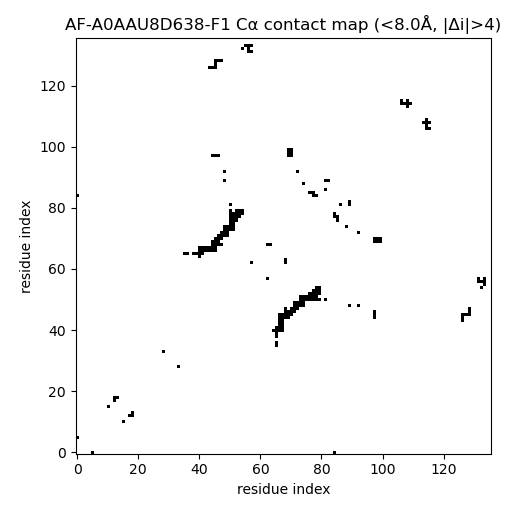.395 12.848 10.031 1.00 34.72 126 ARG A CA 1
ATOM 1006 C C . ARG A 1 126 ? -0.222 11.444 9.985 1.00 34.72 126 ARG A C 1
ATOM 1008 O O . ARG A 1 126 ? 0.150 10.573 10.767 1.00 34.72 126 ARG A O 1
ATOM 1015 N N . THR A 1 127 ? -1.174 11.219 9.082 1.00 35.28 127 THR A N 1
ATOM 1016 C CA . THR A 1 127 ? -1.720 9.876 8.835 1.00 35.28 127 THR A CA 1
ATOM 1017 C C . THR A 1 127 ? -0.731 9.085 7.977 1.00 35.28 127 THR A C 1
ATOM 1019 O O . THR A 1 127 ? -0.528 9.394 6.805 1.00 35.28 127 THR A O 1
ATOM 1022 N N . LEU A 1 128 ? -0.091 8.070 8.562 1.00 32.19 128 LEU A N 1
ATOM 1023 C CA . LEU A 1 128 ? 0.735 7.108 7.830 1.00 32.19 128 LEU A CA 1
ATOM 1024 C C . LEU A 1 128 ? -0.168 6.031 7.220 1.00 32.19 128 LEU A C 1
ATOM 1026 O O . LEU A 1 128 ? -0.763 5.232 7.939 1.00 32.19 128 LEU A O 1
ATOM 1030 N N . VAL A 1 129 ? -0.247 5.998 5.891 1.00 31.34 129 VAL A N 1
ATOM 1031 C CA . VAL A 1 129 ? -0.837 4.882 5.140 1.00 31.34 129 VAL A CA 1
ATOM 1032 C C . VAL A 1 129 ? 0.276 3.864 4.931 1.00 31.34 129 VAL A C 1
ATOM 1034 O O . VAL A 1 129 ? 1.103 4.016 4.034 1.00 31.34 129 VAL A O 1
ATOM 1037 N N . LEU A 1 130 ? 0.354 2.863 5.806 1.00 33.41 130 LEU A N 1
ATOM 1038 C CA . LEU A 1 130 ? 1.333 1.789 5.679 1.00 33.41 130 LEU A CA 1
ATOM 1039 C C . LEU A 1 130 ? 0.642 0.554 5.094 1.00 33.41 130 LEU A C 1
ATOM 1041 O O . LEU A 1 130 ? -0.227 -0.035 5.736 1.00 33.41 130 LEU A O 1
ATOM 1045 N N . GLY A 1 131 ? 1.035 0.157 3.882 1.00 27.39 131 GLY A N 1
ATOM 1046 C CA . GLY A 1 131 ? 0.741 -1.173 3.356 1.00 27.39 131 GLY A CA 1
ATOM 1047 C C . GLY A 1 131 ? 1.510 -2.196 4.188 1.00 27.39 131 GLY A C 1
ATOM 1048 O O . GLY A 1 131 ? 2.732 -2.287 4.088 1.00 27.39 131 GLY A O 1
ATOM 1049 N N . VAL A 1 132 ? 0.812 -2.907 5.072 1.00 28.00 132 VAL A N 1
ATOM 1050 C CA . VAL A 1 132 ? 1.424 -3.917 5.940 1.00 28.00 132 VAL A CA 1
ATOM 1051 C C . VAL A 1 132 ? 1.674 -5.175 5.114 1.00 28.00 132 VAL A C 1
ATOM 1053 O O . VAL A 1 132 ? 0.775 -5.986 4.907 1.00 28.00 132 VAL A O 1
ATOM 1056 N N . MET A 1 133 ? 2.909 -5.340 4.644 1.00 22.80 133 MET A N 1
ATOM 1057 C CA . MET A 1 133 ? 3.396 -6.606 4.104 1.00 22.80 133 MET A CA 1
ATOM 1058 C C . MET A 1 133 ? 3.771 -7.507 5.286 1.00 22.80 133 MET A C 1
ATOM 1060 O O . MET A 1 133 ? 4.815 -7.323 5.908 1.00 22.80 133 MET A O 1
ATOM 1064 N N . ALA A 1 134 ? 2.901 -8.456 5.633 1.00 23.12 134 ALA A N 1
ATOM 1065 C CA . ALA A 1 134 ? 3.270 -9.546 6.529 1.00 23.12 134 ALA A CA 1
ATOM 1066 C C . ALA A 1 134 ? 4.102 -10.561 5.733 1.00 23.12 134 ALA A C 1
ATOM 1068 O O . ALA A 1 134 ? 3.607 -11.167 4.785 1.00 23.12 134 ALA A O 1
ATOM 1069 N N . MET A 1 135 ? 5.373 -10.732 6.097 1.00 25.95 135 MET A N 1
ATOM 1070 C CA . MET A 1 135 ? 6.183 -11.866 5.648 1.00 25.95 135 MET A CA 1
ATOM 1071 C C . MET A 1 135 ? 6.235 -12.883 6.791 1.00 25.95 135 MET A C 1
ATOM 1073 O O . MET A 1 135 ? 6.508 -12.518 7.932 1.00 25.95 135 MET A O 1
ATOM 1077 N N . ASN A 1 136 ? 5.871 -14.120 6.450 1.00 27.95 136 ASN A N 1
ATOM 1078 C CA . ASN A 1 136 ? 5.863 -15.311 7.300 1.00 27.95 136 ASN A CA 1
ATOM 1079 C C . ASN A 1 136 ? 7.260 -15.688 7.803 1.00 27.95 136 ASN A C 1
ATOM 1081 O O . ASN A 1 136 ? 8.206 -15.582 6.988 1.00 27.95 136 ASN A O 1
#

Radius of gyration: 20.46 Å; Cα contacts (8 Å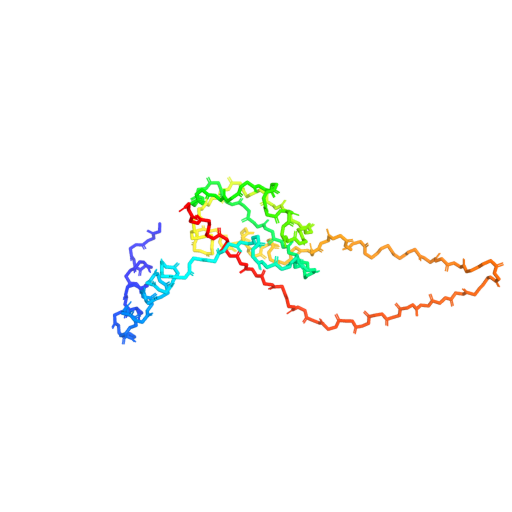, |Δi|>4): 114; chains: 1; bounding box: 41×42×62 Å

Solvent-accessible surface area (backbone atoms only — not comparable to full-atom values): 8795 Å² total; per-residue (Å²): 132,64,67,69,62,53,51,50,55,53,45,52,37,59,80,61,71,36,59,70,68,64,51,44,59,61,55,50,42,71,77,55,70,82,57,70,84,84,48,80,67,40,82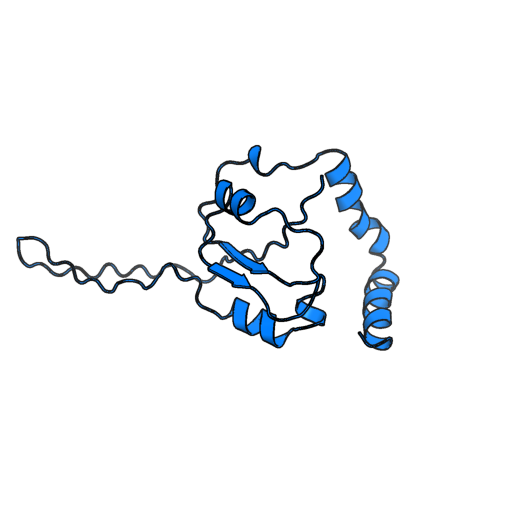,62,73,29,63,45,82,46,38,77,53,39,72,79,59,67,55,67,74,60,51,57,69,42,37,40,66,42,42,79,44,81,43,97,63,43,31,74,55,35,71,82,71,32,45,64,65,49,51,52,56,72,68,45,78,79,41,82,54,77,75,71,85,68,85,66,58,50,101,82,70,54,82,73,83,85,84,76,88,74,78,84,84,86,72,68,83,72,85,72,79,61,80,133

Nearest PDB structures (foldseek):
  6ix2-assembly1_A  TM=8.869E-01  e=1.942E-04  Aspergillus usamii
  6ix4-assembly1_B  TM=8.842E-01  e=4.352E-04  Aspergillus usamii
  6ix2-assembly1_B  TM=8.841E-01  e=6.517E-04  Aspergillus usamii
  3g02-assembly1_B  TM=8.775E-01  e=1.912E-03  Aspergillus niger
  6fw5-assembly3_C  TM=5.074E-01  e=9.965E-01  Mycobacterium tuberculosis CDC1551

Organism: NCBI:txid3228852

Foldseek 3Di:
DDPVVVVVVVVCCVVVVCPVVVCVVVVVCVVPPDDLVVDAADPPEAEDEDAPAEDDADPPVRCVVRYNHQYYHDDPHDYNPCCVGPVPSVVVRVPPDSDVDPPVPPQDADPVRDTDDPPPPDDDDPHDPDPDDDDD